Protein AF-A0A3M1S1Y6-F1 (afdb_monomer)

Sequence (170 aa):
MNCVCLGTCGANWSDLGMPLLTGQYTRALDDKQRIAMPKRLRDAFGSNKGDRLYVAPGLDGSLSVYDEASLSAFADRLADASPTNRDVRDFTRIFYALTEVVEIDSQGRIRIPQNLIELAGMTKEVVLVGARDHVEIWAAQRWQEYLAAKQPAYDRIAESAFEPRSNASG

Radius of gyration: 17.93 Å; 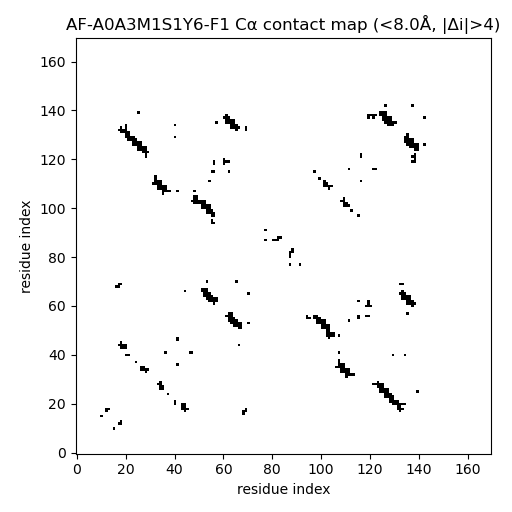Cα contacts (8 Å, |Δi|>4): 243; chains: 1; bounding box: 39×45×57 Å

Structure (mmCIF, N/CA/C/O backbone):
data_AF-A0A3M1S1Y6-F1
#
_entry.id   AF-A0A3M1S1Y6-F1
#
loop_
_atom_site.group_PDB
_atom_site.id
_atom_site.type_symbol
_atom_site.label_atom_id
_atom_site.label_alt_id
_atom_site.label_comp_id
_atom_site.label_asym_id
_atom_site.label_entity_id
_atom_site.label_seq_id
_atom_site.pdbx_PDB_ins_code
_atom_site.Cartn_x
_atom_site.Cartn_y
_atom_site.Cartn_z
_atom_site.occupancy
_atom_site.B_iso_or_equiv
_atom_site.auth_seq_id
_atom_site.auth_comp_id
_atom_site.auth_asym_id
_atom_site.auth_atom_id
_atom_site.pdbx_PDB_model_num
ATOM 1 N N . MET A 1 1 ? 5.655 -27.445 -39.231 1.00 36.56 1 MET A N 1
ATOM 2 C CA . MET A 1 1 ? 4.698 -26.331 -39.063 1.00 36.56 1 MET A CA 1
ATOM 3 C C . MET A 1 1 ? 4.743 -25.917 -37.601 1.00 36.56 1 MET A C 1
ATOM 5 O O . MET A 1 1 ? 4.080 -26.530 -36.779 1.00 36.56 1 MET A O 1
ATOM 9 N N . ASN A 1 2 ? 5.628 -24.973 -37.273 1.00 30.98 2 ASN A N 1
ATOM 10 C CA . ASN A 1 2 ? 5.782 -24.442 -35.919 1.00 30.98 2 ASN A CA 1
ATOM 11 C C . ASN A 1 2 ? 4.724 -23.365 -35.691 1.00 30.98 2 ASN A C 1
ATOM 13 O O . ASN A 1 2 ? 4.730 -22.351 -36.384 1.00 30.98 2 ASN A O 1
ATOM 17 N N . CYS A 1 3 ? 3.844 -23.587 -34.719 1.00 28.48 3 CYS A N 1
ATOM 18 C CA . CYS A 1 3 ? 2.988 -22.547 -34.171 1.00 28.48 3 CYS A CA 1
ATOM 19 C C . CYS A 1 3 ? 3.725 -21.942 -32.972 1.00 28.48 3 CYS A C 1
ATOM 21 O O . CYS A 1 3 ? 3.898 -22.602 -31.950 1.00 28.48 3 CYS A O 1
ATOM 23 N N . VAL A 1 4 ? 4.214 -20.711 -33.122 1.00 35.69 4 VAL A N 1
ATOM 24 C CA . VAL A 1 4 ? 4.732 -19.909 -32.009 1.00 35.69 4 VAL A CA 1
ATOM 25 C C . VAL A 1 4 ? 3.520 -19.250 -31.357 1.00 35.69 4 VAL A C 1
ATOM 27 O O . VAL A 1 4 ? 2.986 -18.273 -31.877 1.00 35.69 4 VAL A O 1
ATOM 30 N N . CYS A 1 5 ? 3.044 -19.811 -30.247 1.00 31.66 5 CYS A N 1
ATOM 31 C CA . CYS A 1 5 ? 2.053 -19.152 -29.404 1.00 31.66 5 CYS A CA 1
ATOM 32 C C . CYS A 1 5 ? 2.752 -18.060 -28.583 1.00 31.66 5 CYS A C 1
ATOM 34 O O . CYS A 1 5 ? 3.344 -18.337 -27.544 1.00 31.66 5 CYS A O 1
ATOM 36 N N . LEU A 1 6 ? 2.675 -16.817 -29.058 1.00 35.00 6 LEU A N 1
ATOM 37 C CA . LEU A 1 6 ? 2.858 -15.621 -28.235 1.00 35.00 6 LEU A CA 1
ATOM 38 C C . LEU A 1 6 ? 1.625 -15.505 -27.317 1.00 35.00 6 LEU A C 1
ATOM 40 O O . LEU A 1 6 ? 0.597 -14.956 -27.713 1.00 35.00 6 LEU A O 1
ATOM 44 N N . GLY A 1 7 ? 1.679 -16.119 -26.132 1.00 36.88 7 GLY A N 1
ATOM 45 C CA . GLY A 1 7 ? 0.640 -15.978 -25.102 1.00 36.88 7 GLY A CA 1
ATOM 46 C C . GLY A 1 7 ? 0.617 -14.539 -24.569 1.00 36.88 7 GLY A C 1
ATOM 47 O O . GLY A 1 7 ? 1.669 -13.943 -24.391 1.00 36.88 7 GLY A O 1
ATOM 48 N N . THR A 1 8 ? -0.506 -13.870 -24.331 1.00 39.88 8 THR A N 1
ATOM 49 C CA . THR A 1 8 ? -1.920 -14.257 -24.306 1.00 39.88 8 THR A CA 1
ATOM 50 C C . THR A 1 8 ? -2.741 -13.095 -24.867 1.00 39.88 8 THR A C 1
ATOM 52 O O . THR A 1 8 ? -2.884 -12.053 -24.228 1.00 39.88 8 THR A O 1
ATOM 55 N N . CYS A 1 9 ? -3.310 -13.270 -26.057 1.00 40.12 9 CYS A N 1
ATOM 56 C CA . CYS A 1 9 ? -4.437 -12.467 -26.518 1.00 40.12 9 CYS A CA 1
ATOM 57 C C . CYS A 1 9 ? -5.706 -13.046 -25.870 1.00 40.12 9 CYS A C 1
ATOM 59 O O . CYS A 1 9 ? -6.071 -14.179 -26.171 1.00 40.12 9 CYS A O 1
ATOM 61 N N . GLY A 1 10 ? -6.353 -12.294 -24.971 1.00 43.38 10 GLY A N 1
ATOM 62 C CA . GLY A 1 10 ? -7.774 -12.510 -24.663 1.00 43.38 10 GLY A CA 1
ATOM 63 C C . GLY A 1 10 ? -8.178 -12.969 -23.258 1.00 43.38 10 GLY A C 1
ATOM 64 O O . GLY A 1 10 ? -9.340 -13.323 -23.098 1.00 43.38 10 GLY A O 1
ATOM 65 N N . ALA A 1 11 ? -7.314 -12.950 -22.239 1.00 48.19 11 ALA A N 1
ATOM 66 C CA . ALA A 1 11 ? -7.802 -13.131 -20.866 1.00 48.19 11 ALA A CA 1
ATOM 67 C C . ALA A 1 11 ? -8.397 -11.809 -20.355 1.00 48.19 11 ALA A C 1
ATOM 69 O O . ALA A 1 11 ? -7.684 -10.808 -20.240 1.00 48.19 11 ALA A O 1
ATOM 70 N N . ASN A 1 12 ? -9.702 -11.785 -20.078 1.00 51.38 12 ASN A N 1
ATOM 71 C CA . ASN A 1 12 ? -10.325 -10.657 -19.400 1.00 51.38 12 ASN A CA 1
ATOM 72 C C . ASN A 1 12 ? -9.900 -10.675 -17.924 1.00 51.38 12 ASN A C 1
ATOM 74 O O . ASN A 1 12 ? -9.835 -11.733 -17.303 1.00 51.38 12 ASN A O 1
ATOM 78 N N . TRP A 1 13 ? -9.611 -9.512 -17.343 1.00 46.50 13 TRP A N 1
ATOM 79 C CA . TRP A 1 13 ? -9.128 -9.396 -15.958 1.00 46.50 13 TRP A CA 1
ATOM 80 C C . TRP A 1 13 ? -10.140 -9.947 -14.942 1.00 46.50 13 TRP A C 1
ATOM 82 O O . TRP A 1 13 ? -9.746 -10.503 -13.920 1.00 46.50 13 TRP A O 1
ATOM 92 N N . SER A 1 14 ? -11.434 -9.873 -15.277 1.00 52.97 14 SER A N 1
ATOM 93 C CA . SER A 1 14 ? -12.524 -10.505 -14.527 1.00 52.97 14 SER A CA 1
ATOM 94 C C . SER A 1 14 ? -12.426 -12.030 -14.485 1.00 52.97 14 SER A C 1
ATOM 96 O O . SER A 1 14 ? -12.820 -12.641 -13.497 1.00 52.97 14 SER A O 1
ATOM 98 N N . ASP A 1 15 ? -11.891 -12.644 -15.540 1.00 60.88 15 ASP A N 1
ATOM 99 C CA . ASP A 1 15 ? -11.867 -14.100 -15.707 1.00 60.88 15 ASP A CA 1
ATOM 100 C C . ASP A 1 15 ? -10.690 -14.729 -14.944 1.00 60.88 15 ASP A C 1
ATOM 102 O O . ASP A 1 15 ? -10.714 -15.915 -14.630 1.00 60.88 15 ASP A O 1
ATOM 106 N N . LEU A 1 16 ? -9.686 -13.916 -14.591 1.00 62.59 16 LEU A N 1
ATOM 107 C CA . LEU A 1 16 ? -8.574 -14.283 -13.708 1.00 62.59 16 LEU A CA 1
ATOM 108 C C . LEU A 1 16 ? -8.914 -14.112 -12.218 1.00 62.59 16 LEU A C 1
ATOM 110 O O . LEU A 1 16 ? -8.055 -14.339 -11.370 1.00 62.59 16 LEU A O 1
ATOM 114 N N . GLY A 1 17 ? -10.142 -13.688 -11.894 1.00 71.06 17 GLY A N 1
ATOM 115 C CA . GLY A 1 17 ? -10.580 -13.458 -10.515 1.00 71.06 17 GLY A CA 1
ATOM 116 C C . GLY A 1 17 ? -9.836 -12.323 -9.805 1.00 71.06 17 GLY A C 1
ATOM 117 O O . GLY A 1 17 ? -9.874 -12.258 -8.581 1.00 71.06 17 GLY A O 1
ATOM 118 N N . MET A 1 18 ? -9.153 -11.445 -10.548 1.00 76.44 18 MET A N 1
ATOM 119 C CA . MET A 1 18 ? -8.403 -10.328 -9.976 1.00 76.44 18 MET A CA 1
ATOM 120 C C . MET A 1 18 ? -9.306 -9.105 -9.789 1.00 76.44 18 MET A C 1
ATOM 122 O O . MET A 1 18 ? -10.107 -8.787 -10.678 1.00 76.44 18 MET A O 1
ATOM 126 N N . PRO A 1 19 ? -9.170 -8.381 -8.668 1.00 86.25 19 PRO A N 1
ATOM 127 C CA . PRO A 1 19 ? -9.970 -7.197 -8.414 1.00 86.25 19 PRO A CA 1
ATOM 128 C C . PRO A 1 19 ? -9.585 -6.055 -9.370 1.00 86.25 19 PRO A C 1
ATOM 130 O O . PRO A 1 19 ? -8.453 -5.961 -9.843 1.00 86.25 19 PRO A O 1
ATOM 133 N N . LEU A 1 20 ? -10.534 -5.149 -9.632 1.00 90.81 20 LEU A N 1
ATOM 134 C CA . LEU A 1 20 ? -10.261 -3.854 -10.264 1.00 90.81 20 LEU A CA 1
ATOM 135 C C . LEU A 1 20 ? -10.446 -2.738 -9.232 1.00 90.81 20 LEU A C 1
ATOM 137 O O . LEU A 1 20 ? -11.549 -2.231 -9.014 1.00 90.81 20 LEU A O 1
ATOM 141 N N . LEU A 1 21 ? -9.348 -2.357 -8.588 1.00 95.00 21 LEU A N 1
ATOM 142 C CA . LEU A 1 21 ? -9.326 -1.386 -7.497 1.00 95.00 21 LEU A CA 1
ATOM 143 C C . LEU A 1 21 ? -9.096 0.015 -8.052 1.00 95.00 21 LEU A C 1
ATOM 145 O O . LEU A 1 21 ? -8.096 0.282 -8.715 1.00 95.00 21 LEU A O 1
ATOM 149 N N . THR A 1 22 ? -10.031 0.924 -7.776 1.00 96.50 22 THR A N 1
ATOM 150 C CA . THR A 1 22 ? -9.984 2.301 -8.284 1.00 96.50 22 THR A CA 1
ATOM 151 C C . THR A 1 22 ? -10.480 3.321 -7.259 1.00 96.50 22 THR A C 1
ATOM 153 O O . THR A 1 22 ? -11.227 3.014 -6.319 1.00 96.50 22 THR A O 1
ATOM 156 N N . GLY A 1 23 ? -10.085 4.575 -7.483 1.00 96.94 23 GLY A N 1
ATOM 157 C CA . GLY A 1 23 ? -10.493 5.733 -6.693 1.00 96.94 23 GLY A CA 1
ATOM 158 C C . GLY A 1 23 ? -9.530 6.072 -5.557 1.00 96.94 23 GLY A C 1
ATOM 159 O O . GLY A 1 23 ? -8.584 5.342 -5.278 1.00 96.94 23 GLY A O 1
ATOM 160 N N . GLN A 1 24 ? -9.801 7.200 -4.902 1.00 97.44 24 GLN A N 1
ATOM 161 C CA . GLN A 1 24 ? -9.010 7.743 -3.800 1.00 97.44 24 GLN A CA 1
ATOM 162 C C . GLN A 1 24 ? -9.912 7.980 -2.582 1.00 97.44 24 GLN A C 1
ATOM 164 O O . GLN A 1 24 ? -10.996 8.551 -2.711 1.00 97.44 24 GLN A O 1
ATOM 169 N N . TYR A 1 25 ? -9.468 7.567 -1.394 1.00 98.25 25 TYR A N 1
ATOM 170 C CA . TYR A 1 25 ? -10.268 7.620 -0.171 1.00 98.25 25 TYR A CA 1
ATOM 171 C C . TYR A 1 25 ? -9.432 8.083 1.025 1.00 98.25 25 TYR A C 1
ATOM 173 O O . TYR A 1 25 ? -8.577 7.351 1.515 1.00 98.25 25 TYR A O 1
ATOM 181 N N . THR A 1 26 ? -9.725 9.270 1.552 1.00 98.00 26 THR A N 1
ATOM 182 C CA . THR A 1 26 ? -9.066 9.783 2.763 1.00 98.00 26 THR A CA 1
ATOM 183 C C . THR A 1 26 ? -9.634 9.130 4.018 1.00 98.00 26 THR A C 1
ATOM 185 O O . THR A 1 26 ? -10.856 9.034 4.180 1.00 98.00 26 THR A O 1
ATOM 188 N N . ARG A 1 27 ? -8.770 8.672 4.923 1.00 97.81 27 ARG A N 1
ATOM 189 C CA . ARG A 1 27 ? -9.137 8.060 6.205 1.00 97.81 27 ARG A CA 1
ATOM 190 C C . ARG A 1 27 ? -8.220 8.545 7.317 1.00 97.81 27 ARG A C 1
ATOM 192 O O . ARG A 1 27 ? -7.125 9.031 7.067 1.00 97.81 27 ARG A O 1
ATOM 199 N N . ALA A 1 28 ? -8.679 8.378 8.550 1.00 97.62 28 ALA A N 1
ATOM 200 C CA . ALA A 1 28 ? -7.834 8.558 9.717 1.00 97.62 28 ALA A CA 1
ATOM 201 C C . ALA A 1 28 ? -7.180 7.225 10.106 1.00 97.62 28 ALA A C 1
ATOM 203 O O . ALA A 1 28 ? -7.834 6.178 10.051 1.00 97.62 28 ALA A O 1
ATOM 204 N N . LEU A 1 29 ? -5.918 7.292 10.520 1.00 97.62 29 LEU A N 1
ATOM 205 C CA . LEU A 1 29 ? -5.264 6.262 11.315 1.00 97.62 29 LEU A CA 1
ATOM 206 C C . LEU A 1 29 ? -5.706 6.459 12.770 1.00 97.62 29 LEU A C 1
ATOM 208 O O . LEU A 1 29 ? -5.486 7.528 13.339 1.00 97.62 29 LEU A O 1
ATOM 212 N N . ASP A 1 30 ? -6.392 5.472 13.345 1.00 94.88 30 ASP A N 1
ATOM 213 C CA . ASP A 1 30 ? -6.856 5.562 14.733 1.00 94.88 30 ASP A CA 1
ATOM 214 C C . ASP A 1 30 ? -5.737 5.267 15.749 1.00 94.88 30 ASP A C 1
ATOM 216 O O . ASP A 1 30 ? -4.690 4.716 15.408 1.00 94.88 30 ASP A O 1
ATOM 220 N N . ASP A 1 31 ? -5.982 5.575 17.025 1.00 93.12 31 ASP A N 1
ATOM 221 C CA . ASP A 1 31 ? -5.018 5.366 18.122 1.00 93.12 31 ASP A CA 1
ATOM 222 C C . ASP A 1 31 ? -4.614 3.891 18.315 1.00 93.12 31 ASP A C 1
ATOM 224 O O . ASP A 1 31 ? -3.663 3.575 19.028 1.00 93.12 31 ASP A O 1
ATOM 228 N N . LYS A 1 32 ? -5.351 2.958 17.701 1.00 95.56 32 LYS A N 1
ATOM 229 C CA . LYS A 1 32 ? -5.075 1.517 17.713 1.00 95.56 32 LYS A CA 1
ATOM 230 C C . LYS A 1 32 ? -4.428 1.045 16.412 1.00 95.56 32 LYS A C 1
ATOM 232 O O . LYS A 1 32 ? -4.412 -0.165 16.172 1.00 95.56 32 LYS A O 1
ATOM 237 N N . GLN A 1 33 ? -3.891 1.971 15.615 1.00 96.69 33 GLN A N 1
ATOM 238 C CA . GLN A 1 33 ? -3.214 1.722 14.343 1.00 96.69 33 GLN A CA 1
ATOM 239 C C . GLN A 1 33 ? -4.136 1.106 13.286 1.00 96.69 33 GLN A C 1
ATOM 241 O O . GLN A 1 33 ? -3.698 0.310 12.456 1.00 96.69 33 GLN A O 1
ATOM 246 N N . ARG A 1 34 ? -5.435 1.418 13.321 1.00 97.00 34 ARG A N 1
ATOM 247 C CA . ARG A 1 34 ? -6.404 0.872 12.367 1.00 97.00 34 ARG A CA 1
ATOM 248 C C . ARG A 1 34 ? -6.866 1.914 11.373 1.00 97.00 34 ARG A C 1
ATOM 250 O O . ARG A 1 34 ? -7.069 3.077 11.711 1.00 97.00 34 ARG A O 1
ATOM 257 N N . ILE A 1 35 ? -7.115 1.444 10.158 1.00 97.62 35 ILE A N 1
ATOM 258 C CA . ILE A 1 35 ? -7.647 2.234 9.053 1.00 97.62 35 ILE A CA 1
ATOM 259 C C . ILE A 1 35 ? -8.941 1.577 8.581 1.00 97.62 35 ILE A C 1
ATOM 261 O O . ILE A 1 35 ? -9.003 0.363 8.381 1.00 97.62 35 ILE A O 1
ATOM 265 N N . ALA A 1 36 ? -9.993 2.375 8.403 1.00 96.88 36 ALA A N 1
ATOM 266 C CA . ALA A 1 36 ? -11.260 1.887 7.869 1.00 96.88 36 ALA A CA 1
ATOM 267 C C . ALA A 1 36 ? -11.175 1.668 6.356 1.00 96.88 36 ALA A C 1
ATOM 269 O O . ALA A 1 36 ? -11.092 2.637 5.596 1.00 96.88 36 ALA A O 1
ATOM 270 N N . MET A 1 37 ? -11.272 0.410 5.920 1.00 95.88 37 MET A N 1
ATOM 271 C CA . MET A 1 37 ? -11.256 0.063 4.504 1.00 95.88 37 MET A CA 1
ATOM 272 C C . MET A 1 37 ? -12.574 0.522 3.847 1.00 95.88 37 MET A C 1
ATOM 274 O O . MET A 1 37 ? -13.662 0.083 4.254 1.00 95.88 37 MET A O 1
ATOM 278 N N . PRO A 1 38 ? -12.524 1.418 2.839 1.00 95.75 38 PRO A N 1
ATOM 279 C CA . PRO A 1 38 ? -13.703 1.858 2.103 1.00 95.75 38 PRO A CA 1
ATOM 280 C C . PRO A 1 38 ? -14.512 0.671 1.581 1.00 95.75 38 PRO A C 1
ATOM 282 O O . PRO A 1 38 ? -13.953 -0.270 1.023 1.00 95.75 38 PRO A O 1
ATOM 285 N N . LYS A 1 39 ? -15.845 0.731 1.714 1.00 93.81 39 LYS A N 1
ATOM 286 C CA . LYS A 1 39 ? -16.733 -0.358 1.277 1.00 93.81 39 LYS A CA 1
ATOM 287 C C . LYS A 1 39 ? -16.496 -0.754 -0.186 1.00 93.81 39 LYS A C 1
ATOM 289 O O . LYS A 1 39 ? -16.431 -1.937 -0.466 1.00 93.81 39 LYS A O 1
ATOM 294 N N . ARG A 1 40 ? -16.282 0.221 -1.079 1.00 94.19 40 ARG A N 1
ATOM 295 C CA . ARG A 1 40 ? -15.982 -0.041 -2.497 1.00 94.19 40 ARG A CA 1
ATOM 296 C C . ARG A 1 40 ? -14.731 -0.899 -2.703 1.00 94.19 40 ARG A C 1
ATOM 298 O O . ARG A 1 40 ? -14.751 -1.760 -3.567 1.00 94.19 40 ARG A O 1
ATOM 305 N N . LEU A 1 41 ? -13.675 -0.683 -1.913 1.00 95.12 41 LEU A N 1
ATOM 306 C CA . LEU A 1 41 ? -12.449 -1.482 -2.004 1.00 95.12 41 LEU A CA 1
ATOM 307 C C . LEU A 1 41 ? -12.657 -2.881 -1.414 1.00 95.12 41 LEU A C 1
ATOM 309 O O . LEU A 1 41 ? -12.217 -3.852 -2.012 1.00 95.12 41 LEU A O 1
ATOM 313 N N . ARG A 1 42 ? -13.394 -3.001 -0.298 1.00 92.81 42 ARG A N 1
ATOM 314 C CA . ARG A 1 42 ? -13.760 -4.316 0.269 1.00 92.81 42 ARG A CA 1
ATOM 315 C C . ARG A 1 42 ? -14.577 -5.152 -0.710 1.00 92.81 42 ARG A C 1
ATOM 317 O O . ARG A 1 42 ? -14.258 -6.312 -0.924 1.00 92.81 42 ARG A O 1
ATOM 324 N N . ASP A 1 43 ? -15.591 -4.541 -1.319 1.00 91.25 43 ASP A N 1
ATOM 325 C CA . ASP A 1 43 ? -16.437 -5.203 -2.312 1.00 91.25 43 ASP A CA 1
ATOM 326 C C . ASP A 1 43 ? -15.614 -5.612 -3.546 1.00 91.25 43 ASP A C 1
ATOM 328 O O . ASP A 1 43 ? -15.811 -6.703 -4.069 1.00 91.25 43 ASP A O 1
ATOM 332 N N . ALA A 1 44 ? -14.669 -4.769 -3.985 1.00 89.62 44 ALA A N 1
ATOM 333 C CA . ALA A 1 44 ? -13.800 -5.059 -5.126 1.00 89.62 44 ALA A CA 1
ATOM 334 C C . ALA A 1 44 ? -12.824 -6.213 -4.860 1.00 89.62 44 ALA A C 1
ATOM 336 O O . ALA A 1 44 ? -12.669 -7.055 -5.734 1.00 89.62 44 ALA A O 1
ATOM 337 N N . PHE A 1 45 ? -12.225 -6.294 -3.666 1.00 87.44 45 PHE A N 1
ATOM 338 C CA . PHE A 1 45 ? -11.432 -7.457 -3.246 1.00 87.44 45 PHE A CA 1
ATOM 339 C C . PHE A 1 45 ? -12.277 -8.728 -3.037 1.00 87.44 45 PHE A C 1
ATOM 341 O O . PHE A 1 45 ? -11.734 -9.796 -2.772 1.00 87.44 45 PHE A O 1
ATOM 348 N N . GLY A 1 46 ? -13.611 -8.626 -3.050 1.00 80.00 46 GLY A N 1
ATOM 349 C CA . GLY A 1 46 ? -14.487 -9.707 -2.598 1.00 80.00 46 GLY A CA 1
ATOM 350 C C . GLY A 1 46 ? -14.325 -10.039 -1.108 1.00 80.00 46 GLY A C 1
ATOM 351 O O . GLY A 1 46 ? -14.792 -11.088 -0.668 1.00 80.00 46 GLY A O 1
ATOM 352 N N . SER A 1 47 ? -13.679 -9.161 -0.329 1.00 72.75 47 SER A N 1
ATOM 353 C CA . SER A 1 47 ? -13.298 -9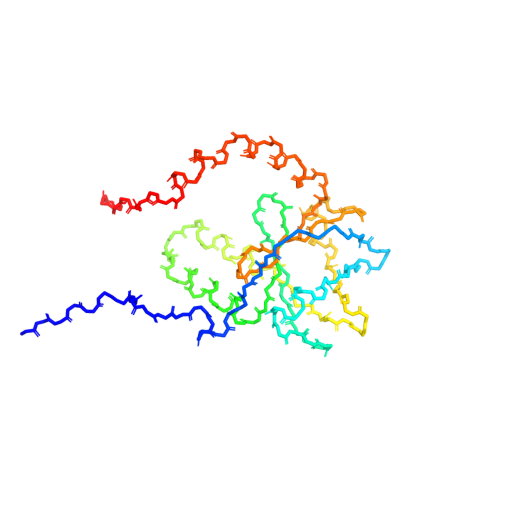.450 1.051 1.00 72.75 47 SER A CA 1
ATOM 354 C C . SER A 1 47 ? -14.419 -9.179 2.050 1.00 72.75 47 SER A C 1
ATOM 356 O O . SER A 1 47 ? -15.024 -8.101 2.103 1.00 72.75 47 SER A O 1
ATOM 358 N N . ASN A 1 48 ? -14.617 -10.147 2.931 1.00 73.38 48 ASN A N 1
ATOM 359 C CA . ASN A 1 48 ? -15.525 -10.146 4.058 1.00 73.38 48 ASN A CA 1
ATOM 360 C C . ASN A 1 48 ? -14.762 -10.113 5.390 1.00 73.38 48 ASN A C 1
ATOM 362 O O . ASN A 1 48 ? -13.536 -10.062 5.466 1.00 73.38 48 ASN A O 1
ATOM 366 N N . LYS A 1 49 ? -15.520 -10.079 6.488 1.00 65.81 49 LYS A N 1
ATOM 367 C CA . LYS A 1 49 ? -14.963 -10.140 7.842 1.00 65.81 49 LYS A CA 1
ATOM 368 C C . LYS A 1 49 ? -14.154 -11.432 8.016 1.00 65.81 49 LYS A C 1
ATOM 370 O O . LYS A 1 49 ? -14.703 -12.509 7.804 1.00 65.81 49 LYS A O 1
ATOM 375 N N . GLY A 1 50 ? -12.931 -11.308 8.528 1.00 69.00 50 GLY A N 1
ATOM 376 C CA . GLY A 1 50 ? -12.026 -12.440 8.758 1.00 69.00 50 GLY A CA 1
ATOM 377 C C . GLY A 1 50 ? -11.174 -12.819 7.547 1.00 69.00 50 GLY A C 1
ATOM 378 O O . GLY A 1 50 ? -10.316 -13.687 7.675 1.00 69.00 50 GLY A O 1
ATOM 379 N N . ASP A 1 51 ? -11.362 -12.154 6.405 1.00 85.00 51 ASP A N 1
ATOM 380 C CA . ASP A 1 51 ? -10.502 -12.380 5.252 1.00 85.00 51 ASP A CA 1
ATOM 381 C C . ASP A 1 51 ? -9.126 -11.758 5.484 1.00 85.00 51 ASP A C 1
ATOM 383 O O . ASP A 1 51 ? -8.981 -10.695 6.106 1.00 85.00 51 ASP A O 1
ATOM 387 N N . ARG A 1 52 ? -8.118 -12.464 4.974 1.00 92.38 52 ARG A N 1
ATOM 388 C CA . ARG A 1 52 ? -6.713 -12.088 5.071 1.00 92.38 52 ARG A CA 1
ATOM 389 C C . ARG A 1 52 ? -6.359 -11.162 3.921 1.00 92.38 52 ARG A C 1
ATOM 391 O O . ARG A 1 52 ? -6.620 -11.472 2.763 1.00 92.38 52 ARG A O 1
ATOM 398 N N . LEU A 1 53 ? -5.715 -10.060 4.262 1.00 96.12 53 LEU A N 1
ATOM 399 C CA . LEU A 1 53 ? -5.027 -9.186 3.329 1.00 96.12 53 LEU A CA 1
ATOM 400 C C . LEU A 1 53 ? -3.544 -9.158 3.689 1.00 96.12 53 LEU A C 1
ATOM 402 O O . LEU A 1 53 ? -3.152 -9.491 4.807 1.00 96.12 53 LEU A O 1
ATOM 406 N N . TYR A 1 54 ? -2.724 -8.728 2.747 1.00 97.75 54 TYR A N 1
ATOM 407 C CA . TYR A 1 54 ? -1.279 -8.648 2.902 1.00 97.75 54 TYR A CA 1
ATOM 408 C C . TYR A 1 54 ? -0.862 -7.195 2.776 1.00 97.75 54 TYR A C 1
ATOM 410 O O . TYR A 1 54 ? -1.123 -6.577 1.746 1.00 97.75 54 TYR A O 1
ATOM 418 N N . VAL A 1 55 ? -0.237 -6.645 3.814 1.00 98.38 55 VAL A N 1
ATOM 419 C CA . VAL A 1 55 ? 0.309 -5.287 3.798 1.00 98.38 55 VAL A CA 1
ATOM 420 C C . VAL A 1 55 ? 1.811 -5.380 3.592 1.00 98.38 55 VAL A C 1
ATOM 422 O O . VAL A 1 55 ? 2.502 -6.014 4.380 1.00 98.38 55 VAL A O 1
ATOM 425 N N . ALA A 1 56 ? 2.312 -4.740 2.546 1.00 98.19 56 ALA A N 1
ATOM 426 C CA . ALA A 1 56 ? 3.709 -4.768 2.137 1.00 98.19 56 ALA A CA 1
ATOM 427 C C . ALA A 1 56 ? 4.250 -3.339 1.963 1.00 98.19 56 ALA A C 1
ATOM 429 O O . ALA A 1 56 ? 3.460 -2.405 1.784 1.00 98.19 56 ALA A O 1
ATOM 430 N N . PRO A 1 57 ? 5.578 -3.127 1.991 1.00 97.62 57 PRO A N 1
ATOM 431 C CA . PRO A 1 57 ? 6.153 -1.854 1.572 1.00 97.62 57 PRO A CA 1
ATOM 432 C C . PRO A 1 57 ? 5.827 -1.592 0.095 1.00 97.62 57 PRO A C 1
ATOM 434 O O . PRO A 1 57 ? 6.063 -2.443 -0.765 1.00 97.62 57 PRO A O 1
ATOM 437 N N . GLY A 1 58 ? 5.279 -0.413 -0.186 1.00 95.81 58 GLY A N 1
ATOM 438 C CA . GLY A 1 58 ? 5.055 0.084 -1.537 1.00 95.81 58 GLY A CA 1
ATOM 439 C C . GLY A 1 58 ? 6.233 0.924 -2.029 1.00 95.81 58 GLY A C 1
ATOM 440 O O . GLY A 1 58 ? 7.236 1.122 -1.335 1.00 95.81 58 GLY A O 1
ATOM 441 N N . LEU A 1 59 ? 6.110 1.441 -3.248 1.00 93.50 59 LEU A N 1
ATOM 442 C CA . LEU A 1 59 ? 7.063 2.408 -3.793 1.00 93.50 59 LEU A CA 1
ATOM 443 C C . LEU A 1 59 ? 6.759 3.816 -3.268 1.00 93.50 59 LEU A C 1
ATOM 445 O O . LEU A 1 59 ? 5.695 4.067 -2.700 1.00 93.50 59 LEU A O 1
ATOM 449 N N . ASP A 1 60 ? 7.715 4.734 -3.422 1.00 94.38 60 ASP A N 1
ATOM 450 C CA . ASP A 1 60 ? 7.544 6.159 -3.097 1.00 94.38 60 ASP A CA 1
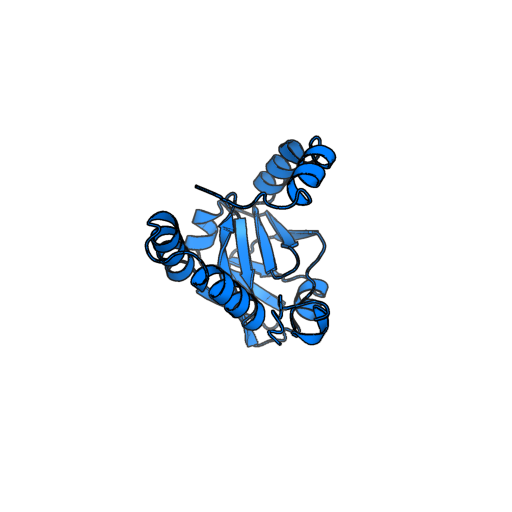ATOM 451 C C . ASP A 1 60 ? 7.109 6.441 -1.641 1.00 94.38 60 ASP A C 1
ATOM 453 O O . ASP A 1 60 ? 6.521 7.475 -1.333 1.00 94.38 60 ASP A O 1
ATOM 457 N N . GLY A 1 61 ? 7.428 5.530 -0.714 1.00 93.06 61 GLY A N 1
ATOM 458 C CA . GLY A 1 61 ? 7.085 5.663 0.704 1.00 93.06 61 GLY A CA 1
ATOM 459 C C . GLY A 1 61 ? 5.604 5.424 1.013 1.00 93.06 61 GLY A C 1
ATOM 460 O O . GLY A 1 61 ? 5.102 5.967 2.001 1.00 93.06 61 GLY A O 1
ATOM 461 N N . SER A 1 62 ? 4.917 4.652 0.172 1.00 97.62 62 SER A N 1
ATOM 462 C CA . SER A 1 62 ? 3.579 4.107 0.416 1.00 97.62 62 SER A CA 1
ATOM 463 C C . SER A 1 62 ? 3.644 2.692 1.009 1.00 97.62 62 SER A C 1
ATOM 465 O O . SER A 1 62 ? 4.712 2.082 1.100 1.00 97.62 62 SER A O 1
ATOM 467 N N . LEU A 1 63 ? 2.495 2.157 1.418 1.00 98.44 63 LEU A N 1
ATOM 468 C CA . LEU A 1 63 ? 2.292 0.721 1.623 1.00 98.44 63 LEU A CA 1
ATOM 469 C C . LEU A 1 63 ? 1.369 0.176 0.542 1.00 98.44 63 LEU A C 1
ATOM 471 O O . LEU A 1 63 ? 0.481 0.892 0.096 1.00 98.44 63 LEU A O 1
ATOM 475 N N . SER A 1 64 ? 1.497 -1.099 0.204 1.00 98.19 64 SER A N 1
ATOM 476 C CA . SER A 1 64 ? 0.581 -1.803 -0.694 1.00 98.19 64 SER A CA 1
ATOM 477 C C . SER A 1 64 ? -0.229 -2.838 0.084 1.00 98.19 64 SER A C 1
ATOM 479 O O . SER A 1 64 ? 0.303 -3.521 0.955 1.00 98.19 64 SER A O 1
ATOM 481 N N . VAL A 1 65 ? -1.515 -2.961 -0.232 1.00 98.00 65 VAL A N 1
ATOM 482 C CA . VAL A 1 65 ? -2.439 -3.946 0.333 1.00 98.00 65 VAL A CA 1
ATOM 483 C C . VAL A 1 65 ? -2.953 -4.843 -0.779 1.00 98.00 65 VAL A C 1
ATOM 485 O O . VAL A 1 65 ? -3.598 -4.359 -1.712 1.00 98.00 65 VAL A O 1
ATOM 488 N N . TYR A 1 66 ? -2.702 -6.139 -0.641 1.00 96.62 66 TYR A N 1
ATOM 489 C CA . TYR A 1 66 ? -3.091 -7.171 -1.596 1.00 96.62 66 TYR A CA 1
ATOM 490 C C . TYR A 1 66 ? -4.083 -8.149 -0.966 1.00 96.62 66 TYR A C 1
ATOM 492 O O . TYR A 1 66 ? -4.023 -8.415 0.237 1.00 96.62 66 TYR A O 1
ATOM 500 N N . ASP A 1 67 ? -4.953 -8.728 -1.790 1.00 94.19 67 ASP A N 1
ATOM 501 C CA . ASP A 1 67 ? -5.536 -10.035 -1.491 1.00 94.19 67 ASP A CA 1
ATOM 502 C C . ASP A 1 67 ? -4.557 -11.157 -1.893 1.00 94.19 67 ASP A C 1
ATOM 504 O O . ASP A 1 67 ? -3.473 -10.914 -2.433 1.00 94.19 67 ASP A O 1
ATOM 508 N N . GLU A 1 68 ? -4.922 -12.405 -1.601 1.00 91.81 68 GLU A N 1
ATOM 509 C CA . GLU A 1 68 ? -4.067 -13.566 -1.873 1.00 91.81 68 GLU A CA 1
ATOM 510 C C . GLU A 1 68 ? -3.802 -13.755 -3.378 1.00 91.81 68 GLU A C 1
ATOM 512 O O . GLU A 1 68 ? -2.663 -13.996 -3.782 1.00 91.81 68 GLU A O 1
ATOM 517 N N . ALA A 1 69 ? -4.827 -13.576 -4.218 1.00 91.06 69 ALA A N 1
ATOM 518 C CA . ALA A 1 69 ? -4.713 -13.728 -5.668 1.00 91.06 69 ALA A CA 1
ATOM 519 C C . ALA A 1 69 ? -3.767 -12.685 -6.285 1.00 91.06 69 ALA A C 1
ATOM 521 O O . ALA A 1 69 ? -2.911 -13.020 -7.107 1.00 91.06 69 ALA A O 1
ATOM 522 N N . SER A 1 70 ? -3.878 -11.427 -5.858 1.00 93.50 70 SER A N 1
ATOM 523 C CA . SER A 1 70 ? -3.061 -10.329 -6.373 1.00 93.50 70 SER A CA 1
ATOM 524 C C . SER A 1 70 ? -1.620 -10.420 -5.879 1.00 93.50 70 SER A C 1
ATOM 526 O O . SER A 1 70 ? -0.699 -10.181 -6.661 1.00 93.50 70 SER A O 1
ATOM 528 N N . LEU A 1 71 ? -1.397 -10.834 -4.623 1.00 94.75 71 LEU A N 1
ATOM 529 C CA . LEU A 1 71 ? -0.041 -11.072 -4.121 1.00 94.75 71 LEU A CA 1
ATOM 530 C C . LEU A 1 71 ? 0.629 -12.244 -4.849 1.00 94.75 71 LEU A C 1
ATOM 532 O O . LEU A 1 71 ? 1.803 -12.145 -5.199 1.00 94.75 71 LEU A O 1
ATOM 536 N N . SER A 1 72 ? -0.108 -13.326 -5.122 1.00 92.88 72 SER A N 1
ATOM 537 C CA . SER A 1 72 ? 0.413 -14.459 -5.896 1.00 92.88 72 SER A CA 1
ATOM 538 C C . SER A 1 72 ? 0.822 -14.025 -7.302 1.00 92.88 72 SER A C 1
ATOM 540 O O . SER A 1 72 ? 1.926 -14.323 -7.744 1.00 92.88 72 SER A O 1
ATOM 542 N N . ALA A 1 73 ? -0.017 -13.248 -7.987 1.00 91.44 73 ALA A N 1
ATOM 543 C CA . ALA A 1 73 ? 0.308 -12.750 -9.320 1.00 91.44 73 ALA A CA 1
ATOM 544 C C . ALA A 1 73 ? 1.498 -11.777 -9.322 1.00 91.44 73 ALA A C 1
ATOM 546 O O . ALA A 1 73 ? 2.281 -11.748 -10.273 1.00 91.44 73 ALA A O 1
ATOM 547 N N . PHE A 1 74 ? 1.653 -10.976 -8.265 1.00 92.88 74 PHE A N 1
ATOM 548 C CA . PHE A 1 74 ? 2.850 -10.165 -8.065 1.00 92.88 74 PHE A CA 1
ATOM 549 C C . PHE A 1 74 ? 4.094 -11.043 -7.868 1.00 92.88 74 PHE A C 1
ATOM 551 O O . PHE A 1 74 ? 5.136 -10.773 -8.470 1.00 92.88 74 PHE A O 1
ATOM 558 N N . ALA A 1 75 ? 3.979 -12.114 -7.080 1.00 92.31 75 ALA A N 1
ATOM 559 C CA . ALA A 1 75 ? 5.056 -13.068 -6.851 1.00 92.31 75 ALA A CA 1
ATOM 560 C C . ALA A 1 75 ? 5.499 -13.763 -8.144 1.00 92.31 75 ALA A C 1
ATOM 562 O O . ALA A 1 75 ? 6.701 -13.847 -8.389 1.00 92.31 75 ALA A O 1
ATOM 563 N N . ASP A 1 76 ? 4.556 -14.174 -8.995 1.00 91.81 76 ASP A N 1
ATOM 564 C CA . ASP A 1 76 ? 4.849 -14.798 -10.290 1.00 91.81 76 ASP A CA 1
ATOM 565 C C . ASP A 1 76 ? 5.632 -13.842 -11.205 1.00 91.81 76 ASP A C 1
ATOM 567 O O . ASP A 1 76 ? 6.684 -14.197 -11.735 1.00 91.81 76 ASP A O 1
ATOM 571 N N . ARG A 1 77 ? 5.202 -12.574 -11.300 1.00 89.06 77 ARG A N 1
ATOM 572 C CA . ARG A 1 77 ? 5.926 -11.539 -12.067 1.00 89.06 77 ARG A CA 1
ATOM 573 C C . ARG A 1 77 ? 7.341 -11.303 -11.539 1.00 89.06 77 ARG A C 1
ATOM 575 O O . ARG A 1 77 ? 8.246 -11.001 -12.313 1.00 89.06 77 ARG A O 1
ATOM 582 N N . LEU A 1 78 ? 7.528 -11.384 -10.223 1.00 88.56 78 LEU A N 1
ATOM 583 C CA . LEU A 1 78 ? 8.838 -11.219 -9.601 1.00 88.56 78 LEU A CA 1
ATOM 584 C C . LEU A 1 78 ? 9.725 -12.456 -9.806 1.00 88.56 78 LEU A C 1
ATOM 586 O O . LEU A 1 78 ? 10.936 -12.307 -9.951 1.00 88.56 78 LEU A O 1
ATOM 590 N N . ALA A 1 79 ? 9.141 -13.654 -9.860 1.00 86.00 79 ALA A N 1
ATOM 591 C CA . ALA A 1 79 ? 9.845 -14.900 -10.159 1.00 86.00 79 ALA A CA 1
ATOM 592 C C . ALA A 1 79 ? 10.335 -14.967 -11.615 1.00 86.00 79 ALA A C 1
ATOM 594 O O . ALA A 1 79 ? 11.402 -15.524 -11.872 1.00 86.00 79 ALA A O 1
ATOM 595 N N . ASP A 1 80 ? 9.602 -14.348 -12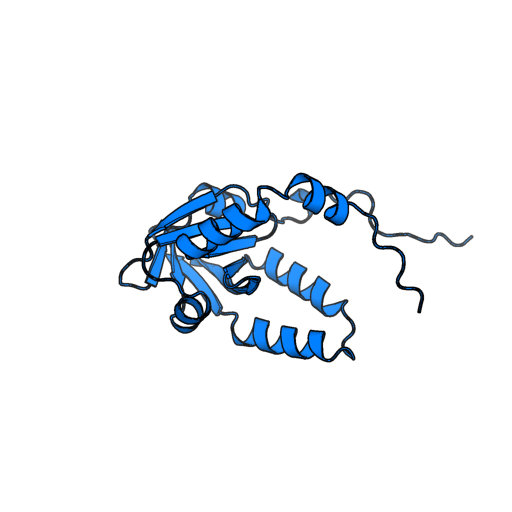.545 1.00 89.31 80 ASP A N 1
ATOM 596 C CA . ASP A 1 80 ? 10.021 -14.192 -13.944 1.00 89.31 80 ASP A CA 1
ATOM 597 C C . ASP A 1 80 ? 11.215 -13.232 -14.109 1.00 89.31 80 ASP A C 1
ATOM 599 O O . ASP A 1 80 ? 11.883 -13.216 -15.149 1.00 89.31 80 ASP A O 1
ATOM 603 N N . ALA A 1 81 ? 11.519 -12.420 -13.091 1.00 87.06 81 ALA A N 1
ATOM 604 C CA . ALA A 1 81 ? 12.693 -11.561 -13.100 1.00 87.06 81 ALA A CA 1
ATOM 605 C C . ALA A 1 81 ? 13.979 -12.374 -12.868 1.00 87.06 81 ALA A C 1
ATOM 607 O O . ALA A 1 81 ? 14.006 -13.383 -12.168 1.00 87.06 81 ALA A O 1
ATOM 608 N N . SER A 1 82 ? 15.096 -11.912 -13.440 1.00 82.06 82 SER A N 1
ATOM 609 C CA . SER A 1 82 ? 16.354 -12.665 -13.389 1.00 82.06 82 SER A CA 1
ATOM 610 C C . SER A 1 82 ? 16.851 -12.883 -11.944 1.00 82.06 82 SER A C 1
ATOM 612 O O . SER A 1 82 ? 17.219 -11.908 -11.280 1.00 82.06 82 SER A O 1
ATOM 614 N N . PRO A 1 83 ? 16.986 -14.138 -11.462 1.00 78.81 83 PRO A N 1
ATOM 615 C CA . PRO A 1 83 ? 17.458 -14.424 -10.104 1.00 78.81 83 PRO A CA 1
ATOM 616 C C . PRO A 1 83 ? 18.946 -14.097 -9.909 1.00 78.81 83 PRO A C 1
ATOM 618 O O . PRO A 1 83 ? 19.430 -13.978 -8.778 1.00 78.81 83 PRO A O 1
ATOM 621 N N . THR A 1 84 ? 19.703 -13.928 -10.999 1.00 85.75 84 THR A N 1
ATOM 622 C CA . THR A 1 84 ? 21.110 -13.506 -10.949 1.00 85.75 84 THR A CA 1
ATOM 623 C C . THR A 1 84 ? 21.250 -11.998 -10.751 1.00 85.75 84 THR A C 1
ATOM 625 O O . THR A 1 84 ? 22.280 -11.557 -10.230 1.00 85.75 84 THR A O 1
AT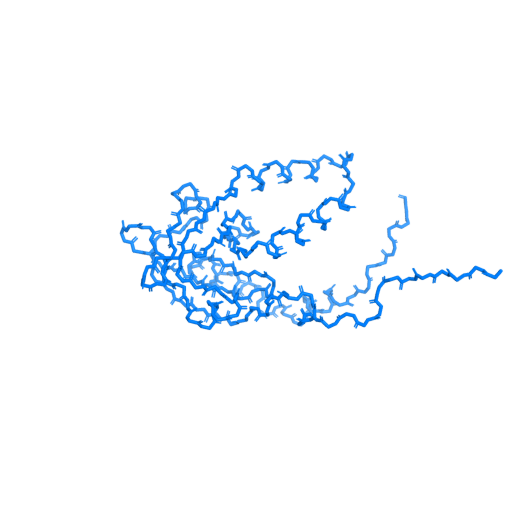OM 628 N N . ASN A 1 85 ? 20.203 -11.216 -11.036 1.00 93.19 85 ASN A N 1
ATOM 629 C CA . ASN A 1 85 ? 20.182 -9.787 -10.758 1.00 93.19 85 ASN A CA 1
ATOM 630 C C . ASN A 1 85 ? 20.184 -9.544 -9.237 1.00 93.19 85 ASN A C 1
ATOM 632 O O . ASN A 1 85 ? 19.348 -10.063 -8.495 1.00 93.19 85 ASN A O 1
ATOM 636 N N . ARG A 1 86 ? 21.170 -8.774 -8.761 1.00 93.25 86 ARG A N 1
ATOM 637 C CA . ARG A 1 86 ? 21.320 -8.440 -7.340 1.00 93.25 86 ARG A CA 1
ATOM 638 C C . ARG A 1 86 ? 20.130 -7.633 -6.826 1.00 93.25 86 ARG A C 1
ATOM 640 O O . ARG A 1 86 ? 19.602 -7.990 -5.778 1.00 93.25 86 ARG A O 1
ATOM 647 N N . ASP A 1 87 ? 19.673 -6.648 -7.590 1.00 93.94 87 ASP A N 1
ATOM 648 C CA . ASP A 1 87 ? 18.590 -5.751 -7.187 1.00 93.94 87 ASP A CA 1
ATOM 649 C C . ASP A 1 87 ? 17.269 -6.511 -7.047 1.00 93.94 87 ASP A C 1
ATOM 651 O O . ASP A 1 87 ? 16.529 -6.290 -6.095 1.00 93.94 87 ASP A O 1
ATOM 655 N N . VAL A 1 88 ? 17.014 -7.489 -7.928 1.00 93.12 88 VAL A N 1
ATOM 656 C CA . VAL A 1 88 ? 15.839 -8.375 -7.831 1.00 93.12 88 VAL A CA 1
ATOM 657 C C . VAL A 1 88 ? 15.867 -9.167 -6.526 1.00 93.12 88 VAL A C 1
ATOM 659 O O . VAL A 1 88 ? 14.861 -9.223 -5.819 1.00 93.12 88 VAL A O 1
ATOM 662 N N . ARG A 1 89 ? 17.013 -9.759 -6.161 1.00 94.38 89 ARG A N 1
ATOM 663 C CA . ARG A 1 89 ? 17.130 -10.522 -4.908 1.00 94.38 89 ARG A CA 1
ATOM 664 C C . ARG A 1 89 ? 16.984 -9.637 -3.677 1.00 94.38 89 ARG A C 1
ATOM 666 O O . ARG A 1 89 ? 16.340 -10.051 -2.716 1.00 94.38 89 ARG A O 1
ATOM 673 N N . ASP A 1 90 ? 17.593 -8.458 -3.690 1.00 95.50 90 ASP A N 1
ATOM 674 C CA . ASP A 1 90 ? 17.559 -7.545 -2.549 1.00 95.50 90 ASP A CA 1
ATOM 675 C C . ASP A 1 90 ? 16.153 -6.959 -2.367 1.00 95.50 90 ASP A C 1
ATOM 677 O O . ASP A 1 90 ? 15.626 -6.997 -1.254 1.00 95.50 90 ASP A O 1
ATOM 681 N N . PHE A 1 91 ? 15.485 -6.567 -3.457 1.00 95.00 91 PHE A N 1
ATOM 682 C CA . PHE A 1 91 ? 14.075 -6.180 -3.439 1.00 95.00 91 PHE A CA 1
ATOM 683 C C . PHE A 1 91 ? 13.182 -7.308 -2.915 1.00 95.00 91 PHE A C 1
ATOM 685 O O . PHE A 1 91 ? 12.416 -7.088 -1.983 1.00 95.00 91 PHE A O 1
ATOM 692 N N . THR A 1 92 ? 13.327 -8.528 -3.445 1.00 94.44 92 THR A N 1
ATOM 693 C CA . THR A 1 92 ? 12.546 -9.704 -3.019 1.00 94.44 92 THR A CA 1
ATOM 694 C C . THR A 1 92 ? 12.663 -9.931 -1.513 1.00 94.44 92 THR A C 1
ATOM 696 O O . THR A 1 92 ? 11.661 -10.094 -0.821 1.00 94.44 92 THR A O 1
ATOM 699 N N . ARG A 1 93 ? 13.891 -9.909 -0.981 1.00 95.69 93 ARG A N 1
ATOM 700 C CA . ARG A 1 93 ? 14.142 -10.106 0.452 1.00 95.69 93 ARG A CA 1
ATOM 701 C C . ARG A 1 93 ? 13.476 -9.028 1.291 1.00 95.69 93 ARG A C 1
ATOM 703 O O . ARG A 1 93 ? 12.807 -9.365 2.257 1.00 95.69 93 ARG A O 1
ATOM 710 N N . ILE A 1 94 ? 13.665 -7.759 0.932 1.00 95.38 94 ILE A N 1
ATOM 711 C CA . ILE A 1 94 ? 13.123 -6.630 1.695 1.00 95.38 94 ILE A CA 1
ATOM 712 C C . ILE A 1 94 ? 11.593 -6.639 1.642 1.00 95.38 94 ILE A C 1
ATOM 714 O O . ILE A 1 94 ? 10.950 -6.530 2.682 1.00 95.38 94 ILE A O 1
ATOM 718 N N . PHE A 1 95 ? 11.017 -6.816 0.451 1.00 96.88 95 PHE A N 1
ATOM 719 C CA . PHE A 1 95 ? 9.574 -6.828 0.240 1.00 96.88 95 PHE A CA 1
ATOM 720 C C . PHE A 1 95 ? 8.897 -7.906 1.088 1.00 96.88 95 PHE A C 1
ATOM 722 O O . PHE A 1 95 ? 8.037 -7.590 1.910 1.00 96.88 95 PHE A O 1
ATOM 729 N N . TYR A 1 96 ? 9.326 -9.166 0.965 1.00 96.56 96 TYR A N 1
ATOM 730 C CA . TYR A 1 96 ? 8.697 -10.263 1.702 1.00 96.56 96 TYR A CA 1
ATOM 731 C C . TYR A 1 96 ? 9.035 -10.265 3.195 1.00 96.56 96 TYR A C 1
ATOM 733 O O . TYR A 1 96 ? 8.191 -10.671 3.984 1.00 96.56 96 TYR A O 1
ATOM 741 N N . ALA A 1 97 ? 10.212 -9.780 3.612 1.00 97.31 97 ALA A N 1
ATOM 742 C CA . ALA A 1 97 ? 10.547 -9.669 5.036 1.00 97.31 97 ALA A CA 1
ATOM 743 C C . ALA A 1 97 ? 9.695 -8.629 5.779 1.00 97.31 97 ALA A C 1
ATOM 745 O O . ALA A 1 97 ? 9.554 -8.715 6.995 1.00 97.31 97 ALA A O 1
ATOM 746 N N . LEU A 1 98 ? 9.163 -7.637 5.061 1.00 97.50 98 LEU A N 1
ATOM 747 C CA . LEU A 1 98 ? 8.307 -6.588 5.615 1.00 97.50 98 LEU A CA 1
ATOM 748 C C . LEU A 1 98 ? 6.816 -6.821 5.334 1.00 97.50 98 LEU A C 1
ATOM 750 O O . LEU A 1 98 ? 5.986 -6.081 5.857 1.00 97.50 98 LEU A O 1
ATOM 754 N N . THR A 1 99 ? 6.470 -7.807 4.504 1.00 98.06 99 THR A N 1
ATOM 755 C CA . THR A 1 99 ? 5.074 -8.127 4.192 1.00 98.06 99 THR A CA 1
ATOM 756 C C . THR A 1 99 ? 4.429 -8.849 5.368 1.00 98.06 99 THR A C 1
ATOM 758 O O . THR A 1 99 ? 4.929 -9.871 5.826 1.00 98.06 99 THR A O 1
ATOM 761 N N . GLU A 1 100 ? 3.289 -8.342 5.821 1.00 98.00 100 GLU A N 1
ATOM 762 C CA . GLU A 1 100 ? 2.570 -8.833 6.994 1.00 98.00 100 GLU A CA 1
ATOM 763 C C . GLU A 1 100 ? 1.121 -9.173 6.645 1.00 98.00 100 GLU A C 1
ATOM 765 O O . GLU A 1 100 ? 0.466 -8.475 5.865 1.00 98.00 100 GLU A O 1
ATOM 770 N N . VAL A 1 101 ? 0.597 -10.238 7.253 1.00 97.31 101 VAL A N 1
ATOM 771 C CA . VAL A 1 101 ? -0.807 -10.637 7.094 1.00 97.31 101 VAL A CA 1
ATOM 772 C C . VAL A 1 101 ? -1.670 -9.859 8.081 1.00 97.31 101 VAL A C 1
ATOM 774 O O . VAL A 1 101 ? -1.387 -9.817 9.278 1.00 97.31 101 VAL A O 1
ATOM 777 N N . VAL A 1 102 ? -2.757 -9.270 7.591 1.00 96.25 102 VAL A N 1
ATOM 778 C CA . VAL A 1 102 ? -3.738 -8.540 8.396 1.00 96.25 102 VAL A CA 1
ATOM 779 C C . VAL A 1 102 ? -5.143 -9.059 8.121 1.00 96.25 102 VAL A C 1
ATOM 781 O O . VAL A 1 102 ? -5.441 -9.538 7.031 1.00 96.25 102 VAL A O 1
ATOM 784 N N . GLU A 1 103 ? -6.030 -8.925 9.100 1.00 94.69 103 GLU A N 1
ATOM 785 C CA . GLU A 1 103 ? -7.429 -9.335 8.970 1.00 94.69 103 GLU A CA 1
ATOM 786 C C . GLU A 1 103 ? -8.368 -8.129 9.000 1.00 94.69 103 GLU A C 1
ATOM 788 O O . GLU A 1 103 ? -8.119 -7.130 9.689 1.00 94.69 103 GLU A O 1
ATOM 793 N N . ILE A 1 104 ? -9.485 -8.241 8.279 1.00 93.81 104 ILE A N 1
ATOM 794 C CA . ILE A 1 104 ? -10.572 -7.264 8.347 1.00 93.81 104 ILE A CA 1
ATOM 795 C C . ILE A 1 104 ? -11.420 -7.517 9.601 1.00 93.81 104 ILE A C 1
ATOM 797 O O . ILE A 1 104 ? -12.079 -8.554 9.734 1.00 93.81 104 ILE A O 1
ATOM 801 N N . ASP A 1 105 ? -11.456 -6.532 10.502 1.00 93.44 105 ASP A N 1
ATOM 802 C CA . ASP A 1 105 ? -12.263 -6.590 11.721 1.00 93.44 105 ASP A CA 1
ATOM 803 C C . ASP A 1 105 ? -13.777 -6.473 11.444 1.00 93.44 105 ASP A C 1
ATOM 805 O O . ASP A 1 105 ? -14.237 -6.202 10.332 1.00 93.44 105 ASP A O 1
ATOM 809 N N . SER A 1 106 ? -14.600 -6.647 12.483 1.00 90.75 106 SER A N 1
ATOM 810 C CA . SER A 1 106 ? -16.066 -6.565 12.366 1.00 90.75 106 SER A CA 1
ATOM 811 C C . SER A 1 106 ? -16.599 -5.204 11.902 1.00 90.75 106 SER A C 1
ATOM 813 O O . SER A 1 106 ? -17.753 -5.120 11.489 1.00 90.75 106 SER A O 1
ATOM 815 N N . GLN A 1 107 ? -15.791 -4.146 11.974 1.00 92.31 107 GLN A N 1
ATOM 816 C CA . GLN A 1 107 ? -16.134 -2.796 11.529 1.00 92.31 107 GLN A CA 1
ATOM 817 C C . GLN A 1 107 ? -15.547 -2.482 10.143 1.00 92.31 107 GLN A C 1
ATOM 819 O O . GLN A 1 107 ? -15.674 -1.353 9.667 1.00 92.31 107 GLN A O 1
ATOM 824 N N . GLY A 1 108 ? -14.929 -3.460 9.473 1.00 93.06 108 GLY A N 1
ATOM 825 C CA . GLY A 1 108 ? -14.317 -3.269 8.163 1.00 93.06 108 GLY A CA 1
ATOM 826 C C . GLY A 1 108 ? -12.990 -2.512 8.220 1.00 93.06 108 GLY A C 1
ATOM 827 O O . GLY A 1 108 ? -12.644 -1.831 7.253 1.00 93.06 108 GLY A O 1
ATOM 828 N N . ARG A 1 109 ? -12.273 -2.559 9.347 1.00 95.69 109 ARG A N 1
ATOM 829 C CA . ARG A 1 109 ? -10.951 -1.939 9.495 1.00 95.69 109 ARG A CA 1
ATOM 830 C C . ARG A 1 109 ? -9.847 -2.981 9.434 1.00 95.69 109 ARG A C 1
ATOM 832 O O . ARG A 1 109 ? -10.049 -4.114 9.854 1.00 95.69 109 ARG A O 1
ATOM 839 N N . ILE A 1 110 ? -8.670 -2.545 9.009 1.00 96.75 110 ILE A N 1
ATOM 840 C CA . ILE A 1 110 ? -7.427 -3.315 9.097 1.00 96.75 110 ILE A CA 1
ATOM 841 C C . ILE A 1 110 ? -6.483 -2.640 10.087 1.00 96.75 110 ILE A C 1
ATOM 843 O O . ILE A 1 110 ? -6.460 -1.410 10.168 1.00 96.75 110 ILE A O 1
ATOM 847 N N . ARG A 1 111 ? -5.726 -3.430 10.853 1.00 97.19 111 ARG A N 1
ATOM 848 C CA . ARG A 1 111 ? -4.653 -2.929 11.722 1.00 97.19 111 ARG A CA 1
ATOM 849 C C . ARG A 1 111 ? -3.343 -2.940 10.944 1.00 97.19 111 ARG A C 1
ATOM 851 O O . ARG A 1 111 ? -2.947 -3.995 10.468 1.00 97.19 111 ARG A O 1
ATOM 858 N N . ILE A 1 112 ? -2.670 -1.798 10.855 1.00 97.88 112 ILE A N 1
ATOM 859 C CA . ILE A 1 112 ? -1.364 -1.701 10.204 1.00 97.88 112 ILE A CA 1
ATOM 860 C C . ILE A 1 112 ? -0.259 -1.943 11.244 1.00 97.88 112 ILE A C 1
ATOM 862 O O . ILE A 1 112 ? -0.282 -1.313 12.305 1.00 97.88 112 ILE A O 1
ATOM 866 N N . PRO A 1 113 ? 0.701 -2.841 10.972 1.00 97.25 113 PRO A N 1
ATOM 867 C CA . PRO A 1 113 ? 1.885 -3.025 11.806 1.00 97.25 113 PRO A CA 1
ATOM 868 C C . PRO A 1 113 ? 2.679 -1.724 12.015 1.00 97.25 113 PRO A C 1
ATOM 870 O O . PRO A 1 113 ? 2.840 -0.921 11.095 1.00 97.25 113 PRO A O 1
ATOM 873 N N . GLN A 1 114 ? 3.197 -1.515 13.229 1.00 96.56 114 GLN A N 1
ATOM 874 C CA . GLN A 1 114 ? 3.880 -0.269 13.610 1.00 96.56 114 GLN A CA 1
ATOM 875 C C . GLN A 1 114 ? 5.131 0.012 12.761 1.00 96.56 114 GLN A C 1
ATOM 877 O O . GLN A 1 114 ? 5.342 1.146 12.346 1.00 96.56 114 GLN A O 1
ATOM 882 N N . ASN A 1 115 ? 5.920 -1.015 12.447 1.00 96.62 115 ASN A N 1
ATOM 883 C CA . ASN A 1 115 ? 7.085 -0.908 11.563 1.00 96.62 115 ASN A CA 1
ATOM 884 C C . ASN A 1 115 ? 6.711 -0.373 10.168 1.00 96.62 115 ASN A C 1
ATOM 886 O O . ASN A 1 115 ? 7.458 0.413 9.592 1.00 96.62 115 ASN A O 1
ATOM 890 N N . LEU A 1 116 ? 5.547 -0.757 9.634 1.00 98.00 116 LEU A N 1
ATOM 891 C CA . LEU A 1 116 ? 5.066 -0.276 8.337 1.00 98.00 116 LEU A CA 1
ATOM 892 C C . LEU A 1 116 ? 4.513 1.153 8.413 1.00 98.00 116 LEU A C 1
ATOM 894 O O . LEU A 1 116 ? 4.685 1.928 7.473 1.00 98.00 116 LEU A O 1
ATOM 898 N N . ILE A 1 117 ? 3.904 1.535 9.540 1.00 97.69 117 ILE A N 1
ATOM 899 C CA . ILE A 1 117 ? 3.509 2.928 9.809 1.00 97.69 117 ILE A CA 1
ATOM 900 C C . ILE A 1 117 ? 4.734 3.842 9.809 1.00 97.69 117 ILE A C 1
ATOM 902 O O . ILE A 1 117 ? 4.718 4.884 9.152 1.00 97.69 117 ILE A O 1
ATOM 906 N N . GLU A 1 118 ? 5.791 3.436 10.513 1.00 96.56 118 GLU A N 1
ATOM 907 C CA . GLU A 1 118 ? 7.054 4.172 10.589 1.00 96.56 118 GLU A CA 1
ATOM 908 C C . GLU A 1 118 ? 7.727 4.269 9.219 1.00 96.56 118 GLU A C 1
ATOM 910 O O . GLU A 1 118 ? 8.097 5.364 8.796 1.00 96.56 118 GLU A O 1
ATOM 915 N N . LEU A 1 119 ? 7.803 3.153 8.486 1.00 95.81 119 LEU A N 1
ATOM 916 C CA . LEU A 1 119 ? 8.362 3.101 7.134 1.00 95.81 119 LEU A CA 1
ATOM 917 C C . LEU A 1 119 ? 7.640 4.058 6.175 1.00 95.81 119 LEU A C 1
ATOM 919 O O . LEU A 1 119 ? 8.281 4.806 5.435 1.00 95.81 119 LEU A O 1
ATOM 923 N N . ALA A 1 120 ? 6.307 4.078 6.208 1.00 96.38 120 ALA A N 1
ATOM 924 C CA . ALA A 1 120 ? 5.494 4.940 5.353 1.00 96.38 120 ALA A CA 1
ATOM 925 C C . ALA A 1 120 ? 5.331 6.372 5.896 1.00 96.38 120 ALA A C 1
ATOM 927 O O . ALA A 1 120 ? 4.681 7.198 5.255 1.00 96.38 120 ALA A O 1
ATOM 928 N N . GLY A 1 121 ? 5.914 6.704 7.053 1.00 95.62 121 GLY A N 1
ATOM 929 C CA . GLY A 1 121 ? 5.798 8.030 7.667 1.00 95.62 121 GLY A CA 1
ATOM 930 C C . GLY A 1 121 ? 4.349 8.451 7.941 1.00 95.62 121 GLY A C 1
ATOM 931 O O . GLY A 1 121 ? 4.013 9.630 7.820 1.00 95.62 121 GLY A O 1
ATOM 932 N N . MET A 1 122 ? 3.471 7.495 8.252 1.00 95.75 122 MET A N 1
ATOM 933 C CA . MET A 1 122 ? 2.058 7.769 8.511 1.00 95.75 122 MET A CA 1
ATOM 934 C C . MET A 1 122 ? 1.863 8.313 9.928 1.00 95.75 122 MET A C 1
ATOM 936 O O . MET A 1 122 ? 2.422 7.791 10.887 1.00 95.75 122 MET A O 1
ATOM 940 N N . THR A 1 123 ? 1.040 9.354 10.064 1.00 89.81 123 THR A N 1
ATOM 941 C CA . THR A 1 123 ? 0.773 9.996 11.362 1.00 89.81 123 THR A CA 1
ATOM 942 C C . THR A 1 123 ? -0.696 9.898 11.749 1.00 89.81 123 THR A C 1
ATOM 944 O O . THR A 1 123 ? -1.047 9.131 12.637 1.00 89.81 123 THR A O 1
ATOM 947 N N . LYS A 1 124 ? -1.570 10.663 11.090 1.00 91.94 124 LYS A N 1
ATOM 948 C CA . LYS A 1 124 ? -2.988 10.762 11.467 1.00 91.94 124 LYS A CA 1
ATOM 949 C C . LYS A 1 124 ? -3.936 10.621 10.291 1.00 91.94 124 LYS A C 1
ATOM 951 O O . LYS A 1 124 ? -4.963 9.965 10.421 1.00 91.94 124 LYS A O 1
ATOM 956 N N . GLU A 1 125 ? -3.607 11.230 9.159 1.00 97.56 125 GLU A N 1
ATOM 957 C CA . GLU A 1 125 ? -4.421 11.161 7.952 1.00 97.56 125 GLU A CA 1
ATOM 958 C C . GLU A 1 125 ? -3.693 10.371 6.869 1.00 97.56 125 GLU A C 1
ATOM 960 O O . GLU A 1 125 ? -2.506 10.580 6.601 1.00 97.56 125 GLU A O 1
ATOM 965 N N . VAL A 1 126 ? -4.429 9.453 6.259 1.00 98.31 126 VAL A N 1
ATOM 966 C CA . VAL A 1 126 ? -3.948 8.572 5.205 1.00 98.31 126 VAL A CA 1
ATOM 967 C C . VAL A 1 126 ? -4.872 8.645 4.003 1.00 98.31 126 VAL A C 1
ATOM 969 O O . VAL A 1 126 ? -6.061 8.953 4.118 1.00 98.31 126 VAL A O 1
ATOM 972 N N . VAL A 1 127 ? -4.332 8.316 2.842 1.00 98.44 127 VAL A N 1
ATOM 973 C CA . VAL A 1 127 ? -5.083 8.212 1.598 1.00 98.44 127 VAL A CA 1
ATOM 974 C C . VAL A 1 127 ? -4.937 6.795 1.074 1.00 98.44 127 VAL A C 1
ATOM 976 O O . VAL A 1 127 ? -3.822 6.320 0.883 1.00 98.44 127 VAL A O 1
ATOM 979 N N . LEU A 1 128 ? -6.069 6.126 0.855 1.00 98.56 128 LEU A N 1
ATOM 980 C CA . LEU A 1 128 ? -6.116 4.841 0.171 1.00 98.56 128 LEU A CA 1
ATOM 981 C C . LEU A 1 128 ? -6.360 5.086 -1.315 1.00 98.56 128 LEU A C 1
ATOM 983 O O . LEU A 1 128 ? -7.355 5.726 -1.666 1.00 98.56 128 LEU A O 1
ATOM 987 N N . VAL A 1 129 ? -5.484 4.572 -2.168 1.00 98.25 129 VAL A N 1
ATOM 988 C CA . VAL A 1 129 ? -5.554 4.712 -3.625 1.00 98.25 129 VAL A CA 1
ATOM 989 C C . VAL A 1 129 ? -5.736 3.328 -4.232 1.00 98.25 129 VAL A C 1
ATOM 991 O O . VAL A 1 129 ? -4.943 2.428 -3.985 1.00 98.25 129 VAL A O 1
ATOM 994 N N . GLY A 1 130 ? -6.799 3.131 -5.006 1.00 97.69 130 GLY A N 1
ATOM 995 C CA . GLY A 1 130 ? -6.954 1.915 -5.799 1.00 97.69 130 GLY A CA 1
ATOM 996 C C . GLY A 1 130 ? -6.004 1.948 -6.993 1.00 97.69 130 GLY A C 1
ATOM 997 O O . GLY A 1 130 ? -6.166 2.799 -7.869 1.00 97.69 130 GLY A O 1
ATOM 998 N N . ALA A 1 131 ? -5.048 1.023 -7.024 1.00 96.25 131 ALA A N 1
ATOM 999 C CA . ALA A 1 131 ? -3.994 0.917 -8.026 1.00 96.25 131 ALA A CA 1
ATOM 1000 C C . ALA A 1 131 ? -4.160 -0.366 -8.854 1.00 96.25 131 ALA A C 1
ATOM 1002 O O . ALA A 1 131 ? -3.232 -1.156 -9.005 1.00 96.25 131 ALA A O 1
ATOM 1003 N N . ARG A 1 132 ? -5.366 -0.571 -9.406 1.00 93.06 132 ARG A N 1
ATOM 1004 C CA . ARG A 1 132 ? -5.754 -1.721 -10.239 1.00 93.06 132 ARG A CA 1
ATOM 1005 C C . ARG A 1 132 ? -5.741 -3.059 -9.495 1.00 93.06 132 ARG A C 1
ATOM 1007 O O . ARG A 1 132 ? -6.824 -3.536 -9.188 1.00 93.06 132 ARG A O 1
ATOM 1014 N N . ASP A 1 133 ? -4.575 -3.653 -9.243 1.00 92.50 133 ASP A N 1
ATOM 1015 C CA . ASP A 1 133 ? -4.417 -4.981 -8.622 1.00 92.50 133 ASP A CA 1
ATOM 1016 C C . ASP A 1 133 ? -4.168 -4.918 -7.106 1.00 92.50 133 ASP A C 1
ATOM 1018 O O . ASP A 1 133 ? -4.226 -5.932 -6.420 1.00 92.50 133 ASP A O 1
ATOM 1022 N N . HIS A 1 134 ? -3.955 -3.727 -6.550 1.00 96.31 134 HIS A N 1
ATOM 1023 C CA . HIS A 1 134 ? -3.798 -3.538 -5.112 1.00 96.31 134 HIS A CA 1
ATOM 1024 C C . HIS A 1 134 ? -4.311 -2.173 -4.648 1.00 96.31 134 HIS A C 1
ATOM 1026 O O . HIS A 1 134 ? -4.737 -1.330 -5.445 1.00 96.31 134 HIS A O 1
ATOM 1032 N N . VAL A 1 135 ? -4.307 -1.961 -3.333 1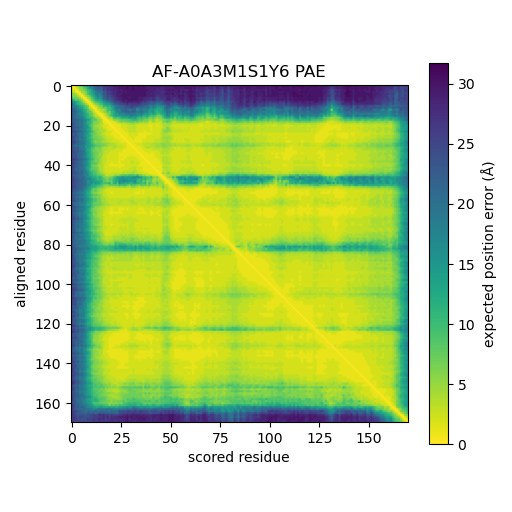.00 98.19 135 VAL A N 1
ATOM 1033 C CA . VAL A 1 135 ? -4.574 -0.654 -2.723 1.00 98.19 135 VAL A CA 1
ATOM 1034 C C . VAL A 1 135 ? -3.282 -0.100 -2.159 1.00 98.19 135 VAL A C 1
ATOM 1036 O O . VAL A 1 135 ? -2.638 -0.756 -1.350 1.00 98.19 135 VAL A O 1
ATOM 1039 N N . GLU A 1 136 ? -2.931 1.123 -2.517 1.00 98.38 136 GLU A N 1
ATOM 1040 C CA . GLU A 1 136 ? -1.841 1.837 -1.868 1.00 98.38 136 GLU A CA 1
ATOM 1041 C C . GLU A 1 136 ? -2.363 2.626 -0.665 1.00 98.38 136 GLU A C 1
ATOM 1043 O O . GLU A 1 136 ? -3.446 3.212 -0.715 1.00 98.38 136 GLU A O 1
ATOM 1048 N N . ILE A 1 137 ? -1.587 2.676 0.413 1.00 98.44 137 ILE A N 1
ATOM 1049 C CA . ILE A 1 137 ? -1.833 3.518 1.580 1.00 98.44 137 ILE A CA 1
ATOM 1050 C C . ILE A 1 137 ? -0.697 4.526 1.679 1.00 98.44 137 ILE A C 1
ATOM 1052 O O . ILE A 1 137 ? 0.467 4.169 1.851 1.00 98.44 137 ILE A O 1
ATOM 1056 N N . TRP A 1 138 ? -1.062 5.798 1.624 1.00 98.44 138 TRP A N 1
ATOM 1057 C CA . TRP A 1 138 ? -0.135 6.916 1.691 1.00 98.44 138 TRP A CA 1
ATOM 1058 C C . TRP A 1 138 ? -0.391 7.757 2.931 1.00 98.44 138 TRP A C 1
ATOM 1060 O O . TRP A 1 138 ? -1.544 7.971 3.309 1.00 98.44 138 TRP A O 1
ATOM 1070 N N . ALA A 1 139 ? 0.662 8.337 3.507 1.00 98.06 139 ALA A N 1
ATOM 1071 C CA . ALA A 1 139 ? 0.496 9.520 4.344 1.00 98.06 139 ALA A CA 1
ATOM 1072 C C . ALA A 1 139 ? -0.116 10.649 3.494 1.00 98.06 139 ALA A C 1
ATOM 1074 O O . ALA A 1 139 ? 0.372 10.928 2.396 1.00 98.06 139 ALA A O 1
ATOM 1075 N N . ALA A 1 140 ? -1.174 11.304 3.983 1.00 9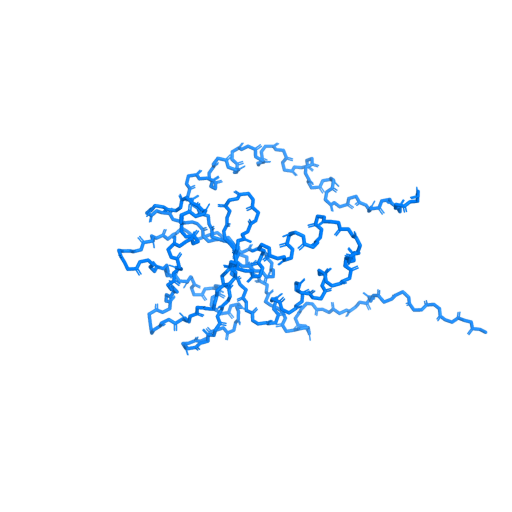7.56 140 ALA A N 1
ATOM 1076 C CA . ALA A 1 140 ? -1.947 12.246 3.168 1.00 97.56 140 ALA A CA 1
ATOM 1077 C C . ALA A 1 140 ? -1.103 13.399 2.603 1.00 97.56 140 ALA A C 1
ATOM 1079 O O . ALA A 1 140 ? -1.244 13.750 1.433 1.00 97.56 140 ALA A O 1
ATOM 1080 N N . GLN A 1 141 ? -0.172 13.926 3.402 1.00 96.44 141 GLN A N 1
ATOM 1081 C CA . GLN A 1 141 ? 0.759 14.964 2.964 1.00 96.44 141 GLN A CA 1
ATOM 1082 C C . GLN A 1 141 ? 1.663 14.480 1.818 1.00 96.44 141 GLN A C 1
ATOM 1084 O O . GLN A 1 141 ? 1.784 15.159 0.803 1.00 96.44 141 GLN A O 1
ATOM 1089 N N . ARG A 1 142 ? 2.248 13.282 1.939 1.00 96.56 142 ARG A N 1
ATOM 1090 C CA . ARG A 1 142 ? 3.123 12.716 0.903 1.00 96.56 142 ARG A CA 1
ATOM 1091 C C . ARG A 1 142 ? 2.370 12.492 -0.407 1.00 96.56 142 ARG A C 1
ATOM 1093 O O . ARG A 1 142 ? 2.905 12.768 -1.474 1.00 96.56 142 ARG A O 1
ATOM 1100 N N . TRP A 1 143 ? 1.116 12.049 -0.330 1.00 97.12 143 TRP A N 1
ATOM 1101 C CA . TRP A 1 143 ? 0.261 11.918 -1.510 1.00 97.12 143 TRP A CA 1
ATOM 1102 C C . TRP A 1 143 ? -0.013 13.267 -2.189 1.00 97.12 143 TRP A C 1
ATOM 1104 O O . TRP A 1 143 ? 0.057 13.373 -3.412 1.00 97.12 143 TRP A O 1
ATOM 1114 N N . GLN A 1 144 ? -0.289 14.317 -1.410 1.00 95.94 144 GLN A N 1
ATOM 1115 C CA . GLN A 1 144 ? -0.483 15.669 -1.945 1.00 95.94 144 GLN A CA 1
ATOM 1116 C C . GLN A 1 144 ? 0.782 16.196 -2.636 1.00 95.94 144 GLN A C 1
ATOM 1118 O O . GLN A 1 144 ? 0.692 16.738 -3.735 1.00 95.94 144 GLN A O 1
ATOM 1123 N N . GLU A 1 145 ? 1.952 16.000 -2.026 1.00 96.38 145 GLU A N 1
ATOM 1124 C CA . GLU A 1 145 ? 3.251 16.365 -2.605 1.00 96.38 145 GLU A CA 1
ATOM 1125 C C . GLU A 1 145 ? 3.525 15.590 -3.903 1.00 96.38 145 GLU A C 1
ATOM 1127 O O . GLU A 1 145 ? 3.921 16.183 -4.910 1.00 96.38 145 GLU A O 1
ATOM 1132 N N . TYR A 1 146 ? 3.247 14.282 -3.911 1.00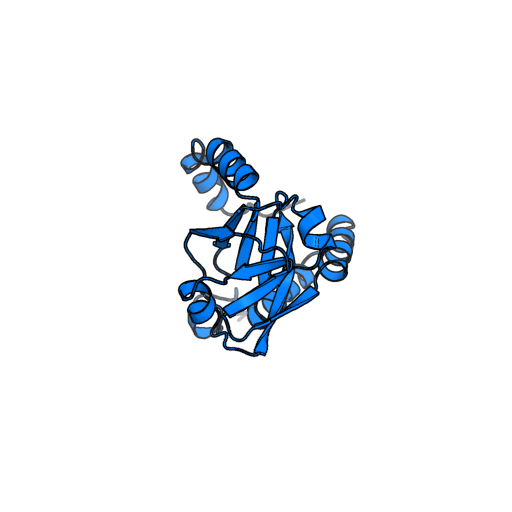 95.88 146 TYR A N 1
ATOM 1133 C CA . TYR A 1 146 ? 3.363 13.436 -5.096 1.00 95.88 146 TYR A CA 1
ATOM 1134 C C . TYR A 1 146 ? 2.469 13.941 -6.236 1.00 95.88 146 TYR A C 1
ATOM 1136 O O . TYR A 1 146 ? 2.952 14.170 -7.347 1.00 95.88 146 TYR A O 1
ATOM 1144 N N . LEU A 1 147 ? 1.182 14.182 -5.967 1.00 95.38 147 LEU A N 1
ATOM 1145 C CA . LEU A 1 147 ? 0.249 14.692 -6.972 1.00 95.38 147 LEU A CA 1
ATOM 1146 C C . LEU A 1 147 ? 0.664 16.069 -7.490 1.00 95.38 147 LEU A C 1
ATOM 1148 O O . LEU A 1 147 ? 0.705 16.266 -8.701 1.00 95.38 147 LEU A O 1
ATOM 1152 N N . ALA A 1 148 ? 1.032 17.001 -6.610 1.00 96.31 148 ALA A N 1
ATOM 1153 C CA . ALA A 1 148 ? 1.477 18.332 -7.016 1.00 96.31 148 ALA A CA 1
ATOM 1154 C C . ALA A 1 148 ? 2.707 18.276 -7.939 1.00 96.31 148 ALA A C 1
ATOM 1156 O O . ALA A 1 148 ? 2.806 19.052 -8.888 1.00 96.31 148 ALA A O 1
ATOM 1157 N N . ALA A 1 149 ? 3.624 17.334 -7.694 1.00 94.75 149 ALA A N 1
ATOM 1158 C CA . ALA A 1 149 ? 4.820 17.153 -8.508 1.00 94.75 149 ALA A CA 1
ATOM 1159 C C . ALA A 1 149 ? 4.558 16.429 -9.841 1.00 94.75 149 ALA A C 1
ATOM 1161 O O . ALA A 1 149 ? 5.225 16.721 -10.834 1.00 94.75 149 ALA A O 1
ATOM 1162 N N . LYS A 1 150 ? 3.639 15.455 -9.875 1.00 93.94 150 LYS A N 1
ATOM 1163 C CA . LYS A 1 150 ? 3.460 14.550 -11.027 1.00 93.94 150 LYS A CA 1
ATOM 1164 C C . LYS A 1 150 ? 2.270 14.896 -11.913 1.00 93.94 150 LYS A C 1
ATOM 1166 O O . LYS A 1 150 ? 2.360 14.716 -13.124 1.00 93.94 150 LYS A O 1
ATOM 1171 N N . GLN A 1 151 ? 1.188 15.430 -11.354 1.00 91.62 151 GLN A N 1
ATOM 1172 C CA . GLN A 1 151 ? -0.034 15.736 -12.102 1.00 91.62 151 GLN A CA 1
ATOM 1173 C C . GLN A 1 151 ? 0.177 16.745 -13.246 1.00 91.62 151 GLN A C 1
ATOM 1175 O O . GLN A 1 151 ? -0.355 16.500 -14.327 1.00 91.62 151 GLN A O 1
ATOM 1180 N N . PRO A 1 152 ? 0.996 17.811 -13.110 1.00 95.00 152 PRO A N 1
ATOM 1181 C CA . PRO A 1 152 ? 1.281 18.708 -14.235 1.00 95.00 152 PRO A CA 1
ATOM 1182 C C . PRO A 1 152 ? 2.030 18.035 -15.396 1.00 95.00 152 PRO A C 1
ATOM 1184 O O . PRO A 1 152 ? 2.026 18.545 -16.511 1.00 95.00 152 PRO A O 1
ATOM 1187 N N . ALA A 1 153 ? 2.694 16.907 -15.134 1.00 92.50 153 ALA A N 1
ATOM 1188 C CA . ALA A 1 153 ? 3.431 16.128 -16.122 1.00 92.50 153 ALA A CA 1
ATOM 1189 C C . ALA A 1 153 ? 2.652 14.892 -16.602 1.00 92.50 153 ALA A C 1
ATOM 1191 O O . ALA A 1 153 ? 3.244 14.042 -17.265 1.00 92.50 153 ALA A O 1
ATOM 1192 N N . TYR A 1 154 ? 1.360 14.777 -16.268 1.00 90.25 154 TYR A N 1
ATOM 1193 C CA . TYR A 1 154 ? 0.565 13.573 -16.514 1.00 90.25 154 TYR A CA 1
ATOM 1194 C C . TYR A 1 154 ? 0.607 13.120 -17.975 1.00 90.25 154 TYR A C 1
ATOM 1196 O O . TYR A 1 154 ? 0.923 11.961 -18.221 1.00 90.25 154 TYR A O 1
ATOM 1204 N N . ASP A 1 155 ? 0.391 14.030 -18.929 1.00 90.81 155 ASP A N 1
ATOM 1205 C CA . ASP A 1 155 ? 0.381 13.692 -20.360 1.00 90.81 155 ASP A CA 1
ATOM 1206 C C . ASP A 1 155 ? 1.725 13.104 -20.815 1.00 90.81 155 ASP A C 1
ATOM 1208 O O . ASP A 1 155 ? 1.770 12.051 -21.445 1.00 90.81 155 ASP A O 1
ATOM 1212 N N . ARG A 1 156 ? 2.841 13.710 -20.392 1.00 91.19 156 ARG A N 1
ATOM 1213 C CA . ARG A 1 156 ? 4.194 13.215 -20.695 1.00 91.19 156 ARG A CA 1
ATOM 1214 C C . ARG A 1 156 ? 4.467 11.855 -20.050 1.00 91.19 156 ARG A C 1
ATOM 1216 O O . ARG A 1 156 ? 5.093 10.992 -20.652 1.00 91.19 156 ARG A O 1
ATOM 1223 N N . ILE A 1 157 ? 4.034 11.672 -18.801 1.00 89.38 157 ILE A N 1
ATOM 1224 C CA . ILE A 1 157 ? 4.180 10.396 -18.089 1.00 89.38 157 ILE A CA 1
ATOM 1225 C C . ILE A 1 157 ? 3.358 9.312 -18.797 1.00 89.38 157 ILE A C 1
ATOM 1227 O O . ILE A 1 157 ? 3.831 8.185 -18.932 1.00 89.38 157 ILE A O 1
ATOM 1231 N N . ALA A 1 158 ? 2.154 9.651 -19.268 1.00 87.69 158 ALA A N 1
ATOM 1232 C CA . ALA A 1 158 ? 1.286 8.739 -19.998 1.00 87.69 158 ALA A CA 1
ATOM 1233 C C . ALA A 1 158 ? 1.925 8.294 -21.319 1.00 87.69 158 ALA A C 1
ATOM 1235 O O . ALA A 1 158 ? 1.938 7.099 -21.597 1.00 87.69 158 ALA A O 1
ATOM 1236 N N . GLU A 1 159 ? 2.518 9.212 -22.086 1.00 87.25 159 GLU A N 1
ATOM 1237 C CA . GLU A 1 159 ? 3.254 8.876 -23.313 1.00 87.25 159 GLU A CA 1
ATOM 1238 C C . GLU A 1 159 ? 4.322 7.806 -23.049 1.00 87.25 159 GLU A C 1
ATOM 1240 O O . GLU A 1 159 ? 4.267 6.726 -23.637 1.00 87.25 159 GLU A O 1
ATOM 1245 N N . SER A 1 160 ? 5.214 8.032 -22.079 1.00 88.31 160 SER A N 1
ATOM 1246 C CA . SER A 1 160 ? 6.258 7.058 -21.725 1.00 88.31 160 SER A CA 1
ATOM 1247 C C . SER A 1 160 ? 5.708 5.739 -21.168 1.00 88.31 160 SER A C 1
ATOM 1249 O O . SER A 1 160 ? 6.349 4.700 -21.302 1.00 88.31 160 SER A O 1
ATOM 1251 N N . ALA A 1 161 ? 4.536 5.753 -20.527 1.00 83.19 161 ALA A N 1
ATOM 1252 C CA . ALA A 1 161 ? 3.917 4.547 -19.979 1.00 83.19 161 ALA A CA 1
ATOM 1253 C C . ALA A 1 161 ? 3.334 3.625 -21.065 1.00 83.19 161 ALA A C 1
ATOM 1255 O O . ALA A 1 161 ? 3.258 2.412 -20.856 1.00 83.19 161 ALA A O 1
ATOM 1256 N N . PHE A 1 162 ? 2.930 4.185 -22.209 1.00 82.69 162 PHE A N 1
ATOM 1257 C CA . PHE A 1 162 ? 2.384 3.434 -23.343 1.00 82.69 162 PHE A CA 1
ATOM 1258 C C . PHE A 1 162 ? 3.402 3.176 -24.459 1.00 82.69 162 PHE A C 1
ATOM 1260 O O . PHE A 1 162 ? 3.090 2.448 -25.405 1.00 82.69 162 PHE A O 1
ATOM 1267 N N 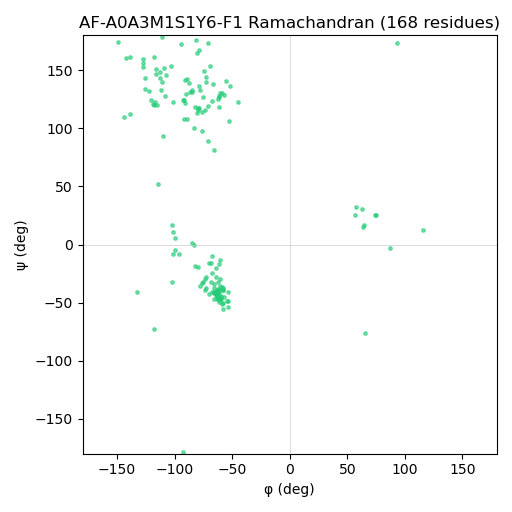. GLU A 1 163 ? 4.619 3.715 -24.354 1.00 77.19 163 GLU A N 1
ATOM 1268 C CA . GLU A 1 163 ? 5.700 3.373 -25.271 1.00 77.19 163 GLU A CA 1
ATOM 1269 C C . GLU A 1 163 ? 6.045 1.875 -25.157 1.00 77.19 163 GLU A C 1
ATOM 1271 O O . GLU A 1 163 ? 6.320 1.369 -24.061 1.00 77.19 163 GLU A O 1
ATOM 1276 N N . PRO A 1 164 ? 6.032 1.121 -26.273 1.00 61.34 164 PRO A N 1
ATOM 1277 C CA . PRO A 1 164 ? 6.426 -0.275 -26.247 1.00 61.34 164 PRO A CA 1
ATOM 1278 C C . PRO A 1 164 ? 7.881 -0.359 -25.798 1.00 61.34 164 PRO A C 1
ATOM 1280 O O . PRO A 1 164 ? 8.746 0.289 -26.387 1.00 61.34 164 PRO A O 1
ATOM 1283 N N . ARG A 1 165 ? 8.154 -1.171 -24.765 1.00 55.56 165 ARG A N 1
ATOM 1284 C CA . ARG A 1 165 ? 9.522 -1.461 -24.322 1.00 55.56 165 ARG A CA 1
ATOM 1285 C C . ARG A 1 165 ? 10.313 -1.930 -25.540 1.00 55.56 165 ARG A C 1
ATOM 1287 O O . ARG A 1 165 ? 10.090 -3.040 -26.023 1.00 55.56 165 ARG A O 1
ATOM 1294 N N . SER A 1 166 ? 11.194 -1.082 -26.066 1.00 53.19 166 SER A N 1
ATOM 1295 C CA . SER A 1 166 ? 12.133 -1.496 -27.098 1.00 53.19 166 SER A CA 1
ATOM 1296 C C . SER A 1 166 ? 12.926 -2.665 -26.523 1.00 53.19 166 SER A C 1
ATOM 1298 O O . SER A 1 166 ? 13.385 -2.611 -25.381 1.00 53.19 166 SER A O 1
ATOM 1300 N N . ASN A 1 167 ? 12.980 -3.769 -27.271 1.00 45.16 167 ASN A N 1
ATOM 1301 C CA . ASN A 1 167 ? 13.699 -4.969 -26.867 1.00 45.16 167 ASN A CA 1
ATOM 1302 C C . ASN A 1 167 ? 15.066 -4.568 -26.306 1.00 45.16 167 ASN A C 1
ATOM 1304 O O . ASN A 1 167 ? 15.844 -3.912 -26.999 1.00 45.16 167 ASN A O 1
ATOM 1308 N N . ALA A 1 168 ? 15.345 -4.962 -25.064 1.00 43.19 168 ALA A N 1
ATOM 1309 C CA . ALA A 1 168 ? 16.685 -4.922 -24.507 1.00 43.19 168 ALA A CA 1
ATOM 1310 C C . ALA A 1 168 ? 17.547 -5.923 -25.292 1.00 43.19 168 ALA A C 1
ATOM 1312 O O . ALA A 1 168 ? 17.704 -7.079 -24.913 1.00 43.19 168 ALA A O 1
ATOM 1313 N N . SER A 1 169 ? 18.017 -5.493 -26.459 1.00 44.09 169 SER A N 1
ATOM 1314 C CA . SER A 1 169 ? 19.092 -6.116 -27.211 1.00 44.09 169 SER A CA 1
ATOM 1315 C C . SER A 1 169 ? 20.399 -5.498 -26.733 1.00 44.09 169 SER A C 1
ATOM 1317 O O . SER A 1 169 ? 20.672 -4.330 -27.020 1.00 44.09 169 SER A O 1
ATOM 1319 N N . GLY A 1 170 ? 21.166 -6.293 -25.992 1.00 36.56 170 GLY A N 1
ATOM 1320 C CA . GLY A 1 170 ? 22.502 -5.990 -25.491 1.00 36.56 170 GLY A CA 1
ATOM 1321 C C . GLY A 1 170 ? 23.003 -7.135 -24.637 1.00 36.56 170 GLY A C 1
ATOM 1322 O O . GLY A 1 170 ? 22.697 -7.108 -23.428 1.00 36.56 170 GLY A O 1
#

Secondary structure (DSSP, 8-state):
--------S---TTTTT---B--EEEEEBPTTSEEE--HHHHHHTT--TT-EEEEEE-STT-EEEE-HHHHHHHHHHHHTS-TT-HHHHHHHHHHHHH-EEEE--TTSEEEPPHHHHHHTT--SEEEEEEEBTEEEEEEHHHHHHHHHHHGGGHHHHHHHHHS-------

pLDDT: mean 86.53, std 18.01, range [28.48, 98.56]

Solvent-accessible surface area (backbone atoms only — not comparable to full-atom values): 9677 Å² total; per-residue (Å²): 137,87,82,82,80,78,80,76,87,78,80,53,61,72,80,71,73,48,43,72,29,68,59,78,46,80,40,54,46,43,99,79,40,31,36,68,56,53,66,70,56,33,61,39,66,68,52,53,73,69,38,66,32,38,40,27,70,38,72,97,49,22,28,32,38,22,47,67,70,42,45,49,55,50,48,53,59,56,65,75,42,61,82,83,42,63,65,55,50,53,48,51,52,55,41,60,75,56,43,42,83,32,48,29,38,97,84,41,26,36,58,59,57,66,72,57,36,61,67,26,63,48,76,48,48,29,30,39,34,33,61,41,61,32,34,36,43,26,20,40,67,58,47,51,53,49,45,70,68,44,56,87,43,42,70,64,52,49,54,65,69,69,51,74,81,71,77,90,81,128

Mean predicted aligned error: 7.45 Å

Foldseek 3Di:
DDDDPPDDDDDDCVNLVFFFFADKDKFWQDPQQKTADPPVRCVRNVHDFFAKWKWWQDPLLKIKIAHPSLVVVVVVVLVPDDPPDPVSVVCVCRGVVRIDIWGQHPRRMTHDDPVSCVSSVADTMWMWGTPGRIIIIHRPVSVVVVCVVCVVCVVVVVVVVPPPPDPPDD

Nearest PDB structures (foldseek):
  1n0g-assembly1_A  TM=9.530E-01  e=2.700E-14  Mycoplasmoides pneumoniae
  2glw-assembly1_A  TM=6.003E-01  e=6.165E-04  Pyrococcus horikoshii OT3
  2qze-assembly1_A  TM=2.514E-01  e=2.697E+00  Mimivirus
  3bgy-assembly2_B  TM=2.414E-01  e=3.219E+00  Acanthamoeba polyphaga mimivirus
  2qy2-assembly1_A  TM=2.085E-01  e=4.077E+00  Mimivirus